Protein AF-A0A368FEJ3-F1 (afdb_monomer_lite)

Radius of gyration: 29.26 Å; chains: 1; bounding box: 59×48×77 Å

pLDDT: mean 71.62, std 14.09, range [40.75, 90.56]

Secondary structure (DSSP, 8-state):
-----PPPP--------S------SHHHHHHHHHHHHHHHHHHHHHHHHHHHHHHHHHHHHHHHHHHHHHHHHHHHHHHHHHHHTTT-THHHHHHHHHHHHHHHHHHHHHHHTT-

Sequence (115 aa):
MSDDGAPPEPVLEVPPPTEIKILETAEDIQHRRQEVLGHYAQFKEHAKSKRDRLEEARQYQYFKRDADELEIWILEKLQTAQEESFKDPTNLQIYLLNFFFLRRVVENEDEVRKG

Structure (mmCIF, N/CA/C/O backbone):
data_AF-A0A368FEJ3-F1
#
_entry.id   AF-A0A368FEJ3-F1
#
loop_
_atom_site.group_PDB
_atom_site.id
_atom_site.type_symbol
_atom_site.label_atom_id
_atom_site.label_alt_id
_atom_site.label_comp_id
_atom_site.label_asym_id
_atom_site.label_entity_id
_atom_site.label_seq_id
_atom_site.pdbx_PDB_ins_code
_atom_site.Cartn_x
_atom_site.Cartn_y
_atom_site.Cartn_z
_atom_site.occupancy
_atom_site.B_iso_or_equiv
_atom_site.auth_seq_id
_atom_site.auth_comp_id
_atom_site.auth_asym_id
_atom_site.auth_atom_id
_atom_site.pdbx_PDB_model_num
ATOM 1 N N . MET A 1 1 ? -7.433 25.243 -8.972 1.00 40.75 1 MET A N 1
ATOM 2 C CA . MET A 1 1 ? -8.367 24.517 -8.091 1.00 40.75 1 MET A CA 1
ATOM 3 C C . MET A 1 1 ? -7.739 23.151 -7.861 1.00 40.75 1 MET A C 1
ATOM 5 O O . MET A 1 1 ? -8.068 22.204 -8.558 1.00 40.75 1 MET A O 1
ATOM 9 N N . SER A 1 2 ? -6.701 23.112 -7.025 1.00 44.00 2 SER A N 1
ATOM 10 C CA . SER A 1 2 ? -5.981 21.879 -6.708 1.00 44.00 2 SER A CA 1
ATOM 11 C C . SER A 1 2 ? -6.699 21.261 -5.525 1.00 44.00 2 SER A C 1
ATOM 13 O O . SER A 1 2 ? -6.476 21.654 -4.385 1.00 44.00 2 SER A O 1
ATOM 15 N N . ASP A 1 3 ? -7.649 20.383 -5.826 1.00 50.28 3 ASP A N 1
ATOM 16 C CA . ASP A 1 3 ? -8.123 19.394 -4.867 1.00 50.28 3 ASP A CA 1
ATOM 17 C C . ASP A 1 3 ? -7.001 18.355 -4.754 1.00 50.28 3 ASP A C 1
ATOM 19 O O . ASP A 1 3 ? -7.017 17.305 -5.396 1.00 50.28 3 ASP A O 1
ATOM 23 N N . ASP A 1 4 ? -5.925 18.745 -4.061 1.00 48.06 4 ASP A N 1
ATOM 24 C CA . ASP A 1 4 ? -4.895 17.817 -3.624 1.00 48.06 4 ASP A CA 1
ATOM 25 C C . ASP A 1 4 ? -5.624 16.840 -2.711 1.00 48.06 4 ASP A C 1
ATOM 27 O O . ASP A 1 4 ? -5.930 17.173 -1.567 1.00 48.06 4 ASP A O 1
ATOM 31 N N . GLY A 1 5 ? -5.944 15.657 -3.241 1.00 49.47 5 GLY A N 1
ATOM 32 C CA . GLY A 1 5 ? -6.535 14.520 -2.537 1.00 49.47 5 GLY A CA 1
ATOM 33 C C . GLY A 1 5 ? -5.601 13.958 -1.463 1.00 49.47 5 GLY A C 1
ATOM 34 O O . GLY A 1 5 ? -5.361 12.752 -1.402 1.00 49.47 5 GLY A O 1
ATOM 35 N N . ALA A 1 6 ? -5.039 14.840 -0.635 1.00 54.22 6 ALA A N 1
ATOM 36 C CA . ALA A 1 6 ? -4.434 14.529 0.631 1.00 54.22 6 ALA A CA 1
ATOM 37 C C . ALA A 1 6 ? -5.456 13.682 1.397 1.00 54.22 6 ALA A C 1
ATOM 39 O O . ALA A 1 6 ? -6.610 14.098 1.554 1.00 54.22 6 ALA A O 1
ATOM 40 N N . PRO A 1 7 ? -5.076 12.466 1.819 1.00 55.03 7 PRO A N 1
ATOM 41 C CA . PRO A 1 7 ? -5.968 11.626 2.588 1.00 55.03 7 PRO A CA 1
ATOM 42 C C . PRO A 1 7 ? -6.450 12.440 3.789 1.00 55.03 7 PRO A C 1
ATOM 44 O O . PRO A 1 7 ? -5.600 13.066 4.430 1.00 55.03 7 PRO A O 1
ATOM 47 N N . PRO A 1 8 ? -7.758 12.443 4.115 1.00 60.28 8 PRO A N 1
ATOM 48 C CA . PRO A 1 8 ? -8.198 12.983 5.392 1.00 60.28 8 PRO A CA 1
ATOM 49 C C . PRO A 1 8 ? -7.318 12.336 6.457 1.00 60.28 8 PRO A C 1
ATOM 51 O O . PRO A 1 8 ? -7.201 11.102 6.484 1.00 60.28 8 PRO A O 1
ATOM 54 N N . GLU A 1 9 ? -6.607 13.168 7.225 1.00 58.38 9 GLU A N 1
ATOM 55 C CA . GLU A 1 9 ? -5.674 12.680 8.231 1.00 58.38 9 GLU A CA 1
ATOM 56 C C . GLU A 1 9 ? -6.399 11.625 9.067 1.00 58.38 9 GLU A C 1
ATOM 58 O O . GLU A 1 9 ? -7.551 11.840 9.464 1.00 58.38 9 GLU A O 1
ATOM 63 N N . PRO A 1 10 ? -5.790 10.444 9.280 1.00 56.94 10 PRO A N 1
ATOM 64 C CA . PRO A 1 10 ? -6.403 9.448 10.128 1.00 56.94 10 PRO A CA 1
ATOM 65 C C . PRO A 1 10 ? -6.578 10.112 11.487 1.00 56.94 10 PRO A C 1
ATOM 67 O O . PRO A 1 10 ? -5.587 10.459 12.127 1.00 56.94 10 PRO A O 1
ATOM 70 N N . VAL A 1 11 ? -7.828 10.311 11.903 1.00 57.47 11 VAL A N 1
ATOM 71 C CA . VAL A 1 11 ? -8.157 10.753 13.256 1.00 57.47 11 VAL A CA 1
ATOM 72 C C . VAL A 1 11 ? -7.716 9.612 14.178 1.00 57.47 11 VAL A C 1
ATOM 74 O O . VAL A 1 11 ? -8.458 8.676 14.455 1.00 57.47 11 VAL A O 1
ATOM 77 N N . LEU A 1 12 ? -6.427 9.616 14.526 1.00 57.34 12 LEU A N 1
ATOM 78 C CA . LEU A 1 12 ? -5.775 8.669 15.432 1.00 57.34 12 LEU A CA 1
ATOM 79 C C . LEU A 1 12 ? -6.177 8.946 16.881 1.00 57.34 12 LEU A C 1
ATOM 81 O O . LEU A 1 12 ? -5.970 8.106 17.755 1.00 57.34 12 LEU A O 1
ATOM 85 N N . GLU A 1 13 ? -6.765 10.110 17.132 1.00 54.41 13 GLU A N 1
ATOM 86 C CA . GLU A 1 13 ? -7.342 10.455 18.412 1.00 54.41 13 GLU A CA 1
ATOM 87 C C . GLU A 1 13 ? -8.721 9.812 18.511 1.00 54.41 13 GLU A C 1
ATOM 89 O O . GLU A 1 13 ? -9.729 10.358 18.070 1.00 54.41 13 GLU A O 1
ATOM 94 N N . VAL A 1 14 ? -8.771 8.635 19.141 1.00 58.25 14 VAL A N 1
ATOM 95 C CA . VAL A 1 14 ? -9.955 8.304 19.935 1.00 58.25 14 VAL A CA 1
ATOM 96 C C . VAL A 1 14 ? -10.116 9.494 20.883 1.00 58.25 14 VAL A C 1
ATOM 98 O O . VAL A 1 14 ? -9.204 9.703 21.691 1.00 58.25 14 VAL A O 1
ATOM 101 N N . PRO A 1 15 ? -11.178 10.318 20.766 1.00 57.66 15 PRO A N 1
ATOM 102 C CA . PRO A 1 15 ? -11.330 11.462 21.646 1.00 57.66 15 PRO A CA 1
ATOM 103 C C . PRO A 1 15 ? -11.235 10.941 23.084 1.00 57.66 15 PRO A C 1
ATOM 105 O O . PRO A 1 15 ? -11.867 9.919 23.393 1.00 57.66 15 PRO A O 1
ATOM 108 N N . PRO A 1 16 ? -10.395 11.557 23.939 1.00 54.59 16 PRO A N 1
ATOM 109 C CA . PRO A 1 16 ? -10.245 11.113 25.316 1.00 54.59 16 PRO A CA 1
ATOM 110 C C . PRO A 1 16 ? -11.648 11.019 25.920 1.00 54.59 16 PRO A C 1
ATOM 112 O O . PRO A 1 16 ? -12.431 11.948 25.706 1.00 54.59 16 PRO A O 1
ATOM 115 N N . PRO A 1 17 ? -12.011 9.913 26.602 1.00 58.56 17 PRO A N 1
ATOM 116 C CA . PRO A 1 17 ? -13.354 9.751 27.138 1.00 58.56 17 PRO A CA 1
ATOM 117 C C . PRO A 1 17 ? -13.689 10.971 27.994 1.00 58.56 17 PRO A C 1
ATOM 119 O O . PRO A 1 17 ? -13.112 11.153 29.063 1.00 58.56 17 PRO A O 1
ATOM 122 N N . THR A 1 18 ? -14.575 11.835 27.496 1.00 62.38 18 THR A N 1
ATOM 123 C CA . THR A 1 18 ? -14.850 13.134 28.121 1.00 62.38 18 THR A CA 1
ATOM 124 C C . THR A 1 18 ? -15.574 12.978 29.457 1.00 62.38 18 THR A C 1
ATOM 126 O O . THR A 1 18 ? -15.543 13.892 30.271 1.00 62.38 18 THR A O 1
ATOM 129 N N . GLU A 1 19 ? -16.146 11.798 29.727 1.00 58.47 19 GLU A N 1
ATOM 130 C CA . GLU A 1 19 ? -16.760 11.427 31.001 1.00 58.47 19 GLU A CA 1
ATOM 131 C C . GLU A 1 19 ? -16.522 9.943 31.321 1.00 58.47 19 GLU A C 1
ATOM 133 O O . GLU A 1 19 ? -16.894 9.046 30.555 1.00 58.47 19 GLU A O 1
ATOM 138 N N . ILE A 1 20 ? -15.944 9.665 32.493 1.00 62.97 20 ILE A N 1
ATOM 139 C CA . ILE A 1 20 ? -15.970 8.329 33.098 1.00 62.97 20 ILE A CA 1
ATOM 140 C C . ILE A 1 20 ? -17.386 8.127 33.653 1.00 62.97 20 ILE A C 1
ATOM 142 O O . ILE A 1 20 ? -17.675 8.499 34.788 1.00 62.97 20 ILE A O 1
ATOM 146 N N . LYS A 1 21 ? -18.294 7.574 32.841 1.00 69.00 21 LYS A N 1
ATOM 147 C CA . LYS A 1 21 ? -19.624 7.164 33.314 1.00 69.00 21 LYS A CA 1
ATOM 148 C C . LYS A 1 21 ? -19.487 5.942 34.221 1.00 69.00 21 LYS A C 1
ATOM 150 O O . LYS A 1 21 ? -19.011 4.895 33.780 1.00 69.00 21 LYS A O 1
ATOM 155 N N . ILE A 1 22 ? -19.894 6.088 35.481 1.00 75.62 22 ILE A N 1
ATOM 156 C CA . ILE A 1 22 ? -20.024 4.977 36.428 1.00 75.62 22 ILE A CA 1
ATOM 157 C C . ILE A 1 22 ? -21.193 4.116 35.934 1.00 75.62 22 ILE A C 1
ATOM 159 O O . ILE A 1 22 ? -22.306 4.608 35.782 1.00 75.62 22 ILE A O 1
ATOM 163 N N . LEU A 1 23 ? -20.916 2.856 35.599 1.00 78.25 23 LEU A N 1
ATOM 164 C CA . LEU A 1 23 ? -21.915 1.913 35.096 1.00 78.25 23 LEU A CA 1
ATOM 165 C C . LEU A 1 23 ? -22.558 1.225 36.304 1.00 78.25 23 LEU A C 1
ATOM 167 O O . LEU A 1 23 ? -21.935 0.354 36.911 1.00 78.25 23 LEU A O 1
ATOM 171 N N . GLU A 1 24 ? -23.762 1.644 36.683 1.00 74.50 24 GLU A N 1
ATOM 172 C CA . GLU A 1 24 ? -24.429 1.156 37.900 1.00 74.50 24 GLU A CA 1
ATOM 173 C C . GLU A 1 24 ? -25.434 0.037 37.607 1.00 74.50 24 GLU A C 1
ATOM 175 O O . GLU A 1 24 ? -25.619 -0.862 38.430 1.00 74.50 24 GLU A O 1
ATOM 180 N N . THR A 1 25 ? -26.053 0.042 36.421 1.00 86.06 25 THR A N 1
ATOM 181 C CA . THR A 1 25 ? -27.064 -0.949 36.033 1.00 86.06 25 THR A CA 1
ATOM 182 C C . THR A 1 25 ? -26.556 -1.923 34.965 1.00 86.06 25 THR A C 1
ATOM 184 O O . THR A 1 25 ? -25.624 -1.646 34.207 1.00 86.06 25 THR A O 1
ATOM 187 N N . ALA A 1 26 ? -27.195 -3.095 34.868 1.00 84.44 26 ALA A N 1
ATOM 188 C CA . ALA A 1 26 ? -26.894 -4.070 33.815 1.00 84.44 26 ALA A CA 1
ATOM 189 C C . ALA A 1 26 ? -27.142 -3.507 32.399 1.00 84.44 26 ALA A C 1
ATOM 191 O O . ALA A 1 26 ? -26.470 -3.906 31.445 1.00 84.44 26 ALA A O 1
ATOM 192 N N . GLU A 1 27 ? -28.075 -2.562 32.267 1.00 86.88 27 GLU A N 1
ATOM 193 C CA . GLU A 1 27 ? -28.402 -1.875 31.015 1.00 86.88 27 GLU A CA 1
ATOM 194 C C . GLU A 1 27 ? -27.287 -0.906 30.601 1.00 86.88 27 GLU A C 1
ATOM 196 O O . GLU A 1 27 ? -26.881 -0.917 29.437 1.00 86.88 27 GLU A O 1
ATOM 201 N N . ASP A 1 28 ? -26.698 -0.169 31.550 1.00 83.44 28 ASP A N 1
ATOM 202 C CA . ASP A 1 28 ? -25.555 0.721 31.292 1.00 83.44 28 ASP A CA 1
ATOM 203 C C . ASP A 1 28 ? -24.336 -0.059 30.787 1.00 83.44 28 ASP A C 1
ATOM 205 O O . ASP A 1 28 ? -23.668 0.339 29.826 1.00 83.44 28 ASP A O 1
ATOM 209 N N . ILE A 1 29 ? -24.063 -1.214 31.405 1.00 84.75 29 ILE A N 1
ATOM 210 C CA . ILE A 1 29 ? -22.970 -2.107 30.999 1.00 84.75 29 ILE A CA 1
ATOM 211 C C . ILE A 1 29 ? -23.206 -2.624 29.576 1.00 84.75 29 ILE A C 1
ATOM 213 O O . ILE A 1 29 ? -22.283 -2.641 28.754 1.00 84.75 29 ILE A O 1
ATOM 217 N N . GLN A 1 30 ? -24.440 -3.020 29.260 1.00 86.62 30 GLN A N 1
ATOM 218 C CA . GLN A 1 30 ? -24.791 -3.528 27.938 1.00 86.62 30 GLN A CA 1
ATOM 219 C C . GLN A 1 30 ? -24.714 -2.433 26.864 1.00 86.62 30 GLN A C 1
ATOM 221 O O . GLN A 1 30 ? -24.177 -2.686 25.782 1.00 86.62 30 GLN A O 1
ATOM 226 N N . HIS A 1 31 ? -25.173 -1.216 27.165 1.00 85.06 31 HIS A N 1
ATOM 227 C CA . HIS A 1 31 ? -25.061 -0.066 26.269 1.00 85.06 31 HIS A CA 1
ATOM 228 C C . HIS A 1 31 ? -23.593 0.274 25.992 1.00 85.06 31 HIS A C 1
ATOM 230 O O . HIS A 1 31 ? -23.176 0.364 24.835 1.00 85.06 31 HIS A O 1
ATOM 236 N N . ARG A 1 32 ? -22.763 0.368 27.041 1.00 84.50 32 ARG A N 1
ATOM 237 C CA . ARG A 1 32 ? -21.332 0.664 26.887 1.00 84.50 32 ARG A CA 1
ATOM 238 C C . ARG A 1 32 ? -20.611 -0.406 26.073 1.00 84.50 32 ARG A C 1
ATOM 240 O O . ARG A 1 32 ? -19.749 -0.086 25.256 1.00 84.50 32 ARG A O 1
ATOM 247 N N . ARG A 1 33 ? -20.976 -1.677 26.257 1.00 86.06 33 ARG A N 1
ATOM 248 C CA . ARG A 1 33 ? -20.452 -2.785 25.453 1.00 86.06 33 ARG A CA 1
ATOM 249 C C . ARG A 1 33 ? -20.808 -2.628 23.975 1.00 86.06 33 ARG A C 1
ATOM 251 O O . ARG A 1 33 ? -19.943 -2.849 23.132 1.00 86.06 33 ARG A O 1
ATOM 258 N N . GLN A 1 34 ? -22.049 -2.267 23.654 1.00 87.69 34 GLN A N 1
ATOM 259 C CA . GLN A 1 34 ? -22.471 -2.048 22.267 1.00 87.69 34 GLN A CA 1
ATOM 260 C C . GLN A 1 34 ? -21.720 -0.880 21.622 1.00 87.69 34 GLN A C 1
ATOM 262 O O . GLN A 1 34 ? -21.241 -1.029 20.501 1.00 87.69 34 GLN A O 1
ATOM 267 N N . GLU A 1 35 ? -21.533 0.224 22.346 1.00 85.19 35 GLU A N 1
ATOM 268 C CA . GLU A 1 35 ? -20.714 1.362 21.903 1.00 85.19 35 GLU A CA 1
ATOM 269 C C . GLU A 1 35 ? -19.280 0.933 21.566 1.00 85.19 35 GLU A C 1
ATOM 271 O O . GLU A 1 35 ? -18.781 1.199 20.474 1.00 85.19 35 GLU A O 1
ATOM 276 N N . VAL A 1 36 ? -18.626 0.204 22.479 1.00 85.38 36 VAL A N 1
ATOM 277 C CA . VAL A 1 36 ? -17.247 -0.270 22.285 1.00 85.38 36 VAL A CA 1
ATOM 278 C C . VAL A 1 36 ? -17.150 -1.211 21.086 1.00 85.38 36 VAL A C 1
ATOM 280 O O . VAL A 1 36 ? -16.214 -1.102 20.295 1.00 85.38 36 VAL A O 1
ATOM 283 N N . LEU A 1 37 ? -18.117 -2.116 20.916 1.00 88.25 37 LEU A N 1
ATOM 284 C CA . LEU A 1 37 ? -18.154 -3.009 19.757 1.00 88.25 37 LEU A CA 1
ATOM 285 C C . LEU A 1 37 ? -18.385 -2.240 18.449 1.00 88.25 37 LEU A C 1
ATOM 287 O O . LEU A 1 37 ? -17.759 -2.569 17.442 1.00 88.25 37 LEU A O 1
ATOM 291 N N . GLY A 1 38 ? -19.228 -1.205 18.468 1.00 84.19 38 GLY A N 1
ATOM 292 C CA . GLY A 1 38 ? -19.464 -0.318 17.330 1.00 84.19 38 GLY A CA 1
ATOM 293 C C . GLY A 1 38 ? -18.207 0.453 16.926 1.00 84.19 38 GLY A C 1
ATOM 294 O O . GLY A 1 38 ? -17.803 0.408 15.764 1.00 84.19 38 GLY A O 1
ATOM 295 N N . HIS A 1 39 ? -17.528 1.082 17.888 1.00 85.31 39 HIS A N 1
ATOM 296 C CA . HIS A 1 39 ? -16.259 1.776 17.645 1.00 85.31 39 HIS A CA 1
ATOM 297 C C . HIS A 1 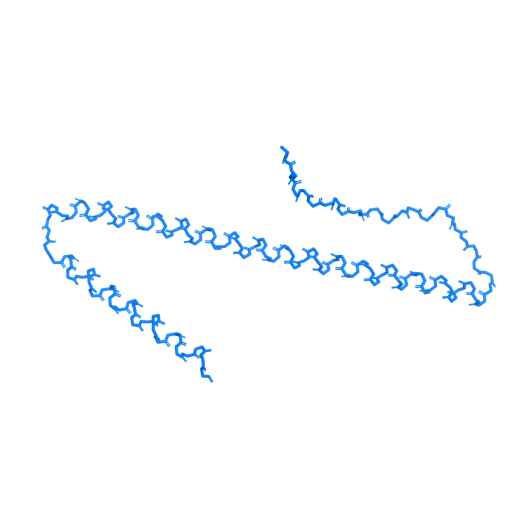39 ? -15.169 0.820 17.157 1.00 85.31 39 HIS A C 1
ATOM 299 O O . HIS A 1 39 ? -14.423 1.146 16.235 1.00 85.31 39 HIS A O 1
ATOM 305 N N . TYR A 1 40 ? -15.096 -0.387 17.723 1.00 84.62 40 TYR A N 1
ATOM 306 C CA . TYR A 1 40 ? -14.142 -1.398 17.278 1.00 84.62 40 TYR A CA 1
ATOM 307 C C . TYR A 1 40 ? -14.406 -1.843 15.832 1.00 84.62 40 TYR A C 1
ATOM 309 O O . TYR A 1 40 ? -13.461 -2.018 15.060 1.00 84.62 40 TYR A O 1
ATOM 317 N N . ALA A 1 41 ? -15.673 -1.997 15.438 1.00 84.31 41 ALA A N 1
ATOM 318 C CA . ALA A 1 41 ? -16.036 -2.338 14.066 1.00 84.31 41 ALA A CA 1
ATOM 319 C C . ALA A 1 41 ? -15.613 -1.240 13.076 1.00 84.31 41 ALA A C 1
ATOM 321 O O . ALA A 1 41 ? -14.961 -1.549 12.077 1.00 84.31 41 ALA A O 1
ATOM 322 N N . GLN A 1 42 ? -15.897 0.027 13.395 1.00 83.38 42 GLN A N 1
ATOM 323 C CA . GLN A 1 42 ? -15.480 1.175 12.581 1.00 83.38 42 GLN A CA 1
ATOM 324 C C . GLN A 1 42 ? -13.954 1.261 12.475 1.00 83.38 42 GLN A C 1
ATOM 326 O O . GLN A 1 42 ? -13.400 1.380 11.383 1.00 83.38 42 GLN A O 1
ATOM 331 N N . PHE A 1 43 ? -13.245 1.108 13.596 1.00 83.88 43 PHE A N 1
ATOM 332 C CA . PHE A 1 43 ? -11.784 1.078 13.609 1.00 83.88 43 PHE A CA 1
ATOM 333 C C . PHE A 1 43 ? -11.226 -0.027 12.703 1.00 83.88 43 PHE A C 1
ATOM 335 O O . PHE A 1 43 ? -10.300 0.208 11.925 1.00 83.88 43 PHE A O 1
ATOM 342 N N . LYS A 1 44 ? -11.803 -1.232 12.767 1.00 87.12 44 LYS A N 1
ATOM 343 C CA . LYS A 1 44 ? -11.387 -2.364 11.933 1.00 87.12 44 LYS A CA 1
ATOM 344 C C . LYS A 1 44 ? -11.595 -2.083 10.444 1.00 87.12 44 LYS A C 1
ATOM 346 O O . LYS A 1 44 ? -10.746 -2.458 9.635 1.00 87.12 44 LYS A O 1
ATOM 351 N N . GLU A 1 45 ? -12.691 -1.426 10.078 1.00 85.88 45 GLU A N 1
ATOM 352 C CA . GLU A 1 45 ? -12.964 -1.018 8.699 1.00 85.88 45 GLU A CA 1
ATOM 353 C C . GLU A 1 45 ? -11.957 0.027 8.203 1.00 85.88 45 GLU A C 1
ATOM 355 O O . GLU A 1 45 ? -11.353 -0.156 7.144 1.00 85.88 45 GLU A O 1
ATOM 360 N N . HIS A 1 46 ? -11.680 1.062 9.000 1.00 83.00 46 HIS A N 1
ATOM 361 C CA . HIS A 1 46 ? -10.663 2.064 8.671 1.00 83.00 46 HIS A CA 1
ATOM 362 C C . HIS A 1 46 ? -9.266 1.453 8.534 1.00 83.00 46 HIS A C 1
ATOM 364 O O . HIS A 1 46 ? -8.539 1.767 7.589 1.00 83.00 46 HIS A O 1
ATOM 370 N N . ALA A 1 47 ? -8.895 0.540 9.435 1.00 82.94 47 ALA A N 1
ATOM 371 C CA . ALA A 1 47 ? -7.626 -0.174 9.366 1.00 82.94 47 ALA A CA 1
ATOM 372 C C . ALA A 1 47 ? -7.518 -1.021 8.088 1.00 82.94 47 ALA A C 1
ATOM 374 O O . ALA A 1 47 ? -6.470 -1.020 7.439 1.00 82.94 47 ALA A O 1
ATOM 375 N N . LYS A 1 48 ? -8.604 -1.699 7.692 1.00 88.00 48 LYS A N 1
ATOM 376 C CA . LYS A 1 48 ? -8.663 -2.457 6.438 1.00 88.00 48 LYS A CA 1
ATOM 377 C C . LYS A 1 48 ? -8.510 -1.536 5.226 1.00 88.00 48 LYS A C 1
ATOM 379 O O . LYS A 1 48 ? -7.631 -1.774 4.410 1.00 88.00 48 LYS A O 1
ATOM 384 N N . SER A 1 49 ? -9.285 -0.455 5.155 1.00 85.12 49 SER A N 1
ATOM 385 C CA . SER A 1 49 ? -9.206 0.530 4.066 1.00 85.12 49 SER A CA 1
ATOM 386 C C . SER A 1 49 ? -7.796 1.118 3.925 1.00 85.12 49 SER A C 1
ATOM 388 O O . SER A 1 49 ? -7.250 1.194 2.825 1.00 85.12 49 SER A O 1
ATOM 390 N N . LYS A 1 50 ? -7.150 1.461 5.048 1.00 85.50 50 LYS A N 1
ATOM 391 C CA . LYS A 1 50 ? -5.765 1.946 5.056 1.00 85.50 50 LYS A CA 1
ATOM 392 C C . LYS A 1 50 ? -4.786 0.899 4.531 1.00 85.50 50 LYS A C 1
ATOM 394 O O . LYS A 1 50 ? -3.897 1.238 3.756 1.00 85.50 50 LYS A O 1
ATOM 399 N N . ARG A 1 51 ? -4.930 -0.357 4.958 1.00 87.12 51 ARG A N 1
ATOM 400 C CA . ARG A 1 51 ? -4.085 -1.459 4.488 1.00 87.12 51 ARG A CA 1
ATOM 401 C C . ARG A 1 51 ? -4.236 -1.664 2.983 1.00 87.12 51 ARG A C 1
ATOM 403 O O . ARG A 1 51 ? -3.224 -1.759 2.300 1.00 87.12 51 ARG A O 1
ATOM 410 N N . ASP A 1 52 ? -5.469 -1.698 2.491 1.00 90.19 52 ASP A N 1
ATOM 411 C CA . ASP A 1 52 ? -5.757 -1.954 1.082 1.00 90.19 52 ASP A CA 1
ATOM 412 C C . ASP A 1 52 ? -5.167 -0.818 0.205 1.00 90.19 52 ASP A C 1
ATOM 414 O O . ASP A 1 52 ? -4.444 -1.089 -0.750 1.00 90.19 52 ASP A O 1
ATOM 418 N N . ARG A 1 53 ? -5.294 0.454 0.622 1.00 85.50 53 ARG A N 1
ATOM 419 C CA . ARG A 1 53 ? -4.630 1.597 -0.047 1.00 85.50 53 ARG A CA 1
ATOM 420 C C . ARG A 1 53 ? -3.101 1.520 -0.038 1.00 85.50 53 ARG A C 1
ATOM 422 O O . ARG A 1 53 ? -2.454 1.895 -1.012 1.00 85.50 53 ARG A O 1
ATOM 429 N N . LEU A 1 54 ? -2.498 1.076 1.067 1.00 89.19 54 LEU A N 1
ATOM 430 C CA . LEU A 1 54 ? -1.042 0.902 1.148 1.00 89.19 54 LEU A CA 1
ATOM 431 C C . LEU A 1 54 ? -0.558 -0.217 0.224 1.00 89.19 54 LEU A C 1
ATOM 433 O O . LEU A 1 54 ? 0.530 -0.123 -0.339 1.00 89.19 54 LEU A O 1
ATOM 437 N N . GLU A 1 55 ? -1.355 -1.268 0.067 1.00 90.56 55 GLU A N 1
ATOM 438 C CA . GLU A 1 55 ? -1.069 -2.354 -0.860 1.00 90.56 55 GLU A CA 1
ATOM 439 C C . GLU A 1 55 ? -1.156 -1.899 -2.321 1.00 90.56 55 GLU A C 1
ATOM 441 O O . GLU A 1 55 ? -0.232 -2.178 -3.085 1.00 90.56 55 GLU A O 1
ATOM 446 N N . GLU A 1 56 ? -2.180 -1.127 -2.686 1.00 85.44 56 GLU A N 1
ATOM 447 C CA . GLU A 1 56 ? -2.288 -0.496 -4.009 1.00 85.44 56 GLU A CA 1
ATOM 448 C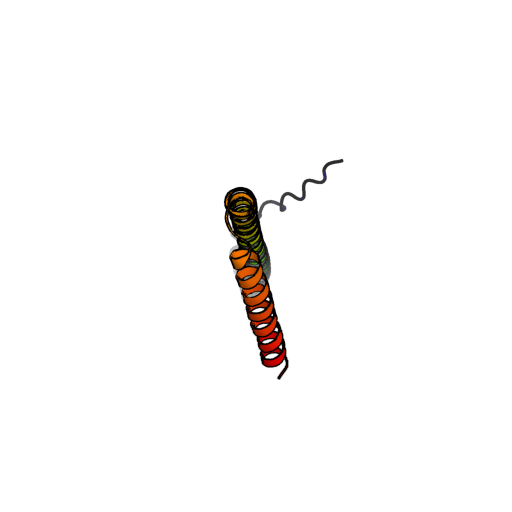 C . GLU A 1 56 ? -1.092 0.423 -4.291 1.00 85.44 56 GLU A C 1
ATOM 450 O O . GLU A 1 56 ? -0.437 0.306 -5.328 1.00 85.44 56 GLU A O 1
ATOM 455 N N . ALA A 1 57 ? -0.735 1.287 -3.334 1.00 86.00 57 ALA A N 1
ATOM 456 C CA . ALA A 1 57 ? 0.428 2.162 -3.458 1.00 86.00 57 ALA A CA 1
ATOM 457 C C . ALA A 1 57 ? 1.730 1.363 -3.624 1.00 86.00 57 ALA A C 1
ATOM 459 O O . ALA A 1 57 ? 2.576 1.718 -4.444 1.00 86.00 57 ALA A O 1
ATOM 460 N N . ARG A 1 58 ? 1.888 0.257 -2.887 1.00 88.44 58 ARG A N 1
ATOM 461 C CA . ARG A 1 58 ? 3.045 -0.637 -3.008 1.00 88.44 58 ARG A CA 1
ATOM 462 C C . ARG A 1 58 ? 3.127 -1.251 -4.406 1.00 88.44 58 ARG A C 1
ATOM 464 O O . ARG A 1 58 ? 4.196 -1.232 -5.007 1.00 88.44 58 ARG A O 1
ATOM 471 N N . GLN A 1 59 ? 2.022 -1.789 -4.919 1.00 90.06 59 GLN A N 1
ATOM 472 C CA . GLN A 1 59 ? 1.972 -2.382 -6.260 1.00 90.06 59 GLN A CA 1
ATOM 473 C C . GLN A 1 59 ? 2.308 -1.353 -7.341 1.00 90.06 59 GLN A C 1
ATOM 475 O O . GL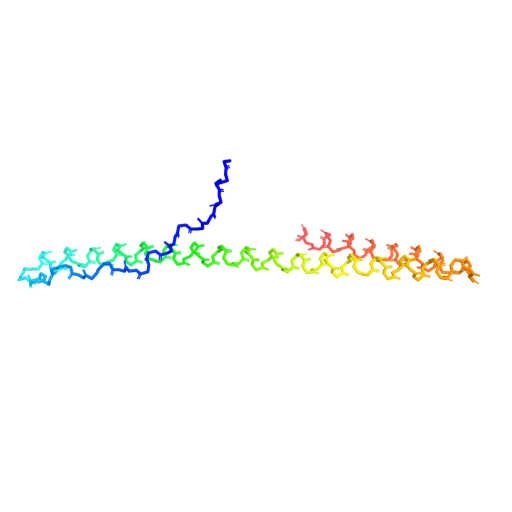N A 1 59 ? 3.096 -1.644 -8.237 1.00 90.06 59 GLN A O 1
ATOM 480 N N . TYR A 1 60 ? 1.785 -0.133 -7.213 1.00 88.31 60 TYR A N 1
ATOM 481 C CA . TYR A 1 60 ? 2.108 0.961 -8.123 1.00 88.31 60 TYR A CA 1
ATOM 482 C C . TYR A 1 60 ? 3.605 1.294 -8.129 1.00 88.31 60 TYR A C 1
ATOM 484 O O . TYR A 1 60 ? 4.191 1.465 -9.194 1.00 88.31 60 TYR A O 1
ATOM 492 N N . GLN A 1 61 ? 4.246 1.356 -6.958 1.00 89.69 61 GLN A N 1
ATOM 493 C CA . GLN A 1 61 ? 5.684 1.632 -6.880 1.00 89.69 61 GLN A CA 1
ATOM 494 C C . GLN A 1 61 ? 6.525 0.515 -7.508 1.00 89.69 61 GLN A C 1
ATOM 496 O O . GLN A 1 61 ? 7.508 0.816 -8.180 1.00 89.69 61 GLN A O 1
ATOM 501 N N . TYR A 1 62 ? 6.131 -0.753 -7.341 1.00 89.81 62 TYR A N 1
ATOM 502 C CA . TYR A 1 62 ? 6.781 -1.860 -8.046 1.00 89.81 62 TYR A CA 1
ATOM 503 C C . TYR A 1 62 ? 6.641 -1.715 -9.559 1.00 89.81 62 TYR A C 1
ATOM 505 O O . TYR A 1 62 ? 7.650 -1.720 -10.252 1.00 89.81 62 TYR A O 1
ATOM 513 N N . PHE A 1 63 ? 5.423 -1.484 -10.056 1.00 85.56 63 PHE A N 1
ATOM 514 C CA . PHE A 1 63 ? 5.189 -1.277 -11.484 1.00 85.56 63 PHE A CA 1
ATOM 515 C C . PHE A 1 63 ? 6.012 -0.113 -12.042 1.00 85.56 63 PHE A C 1
ATOM 517 O O . PHE A 1 63 ? 6.619 -0.236 -13.101 1.00 85.56 63 PHE A O 1
ATOM 524 N N . LYS A 1 64 ? 6.065 1.010 -11.317 1.00 88.25 64 LYS A N 1
ATOM 525 C CA . LYS A 1 64 ? 6.858 2.170 -11.717 1.00 88.25 64 LYS A CA 1
ATOM 526 C C . LYS A 1 64 ? 8.343 1.823 -11.807 1.00 88.25 64 LYS A C 1
ATOM 528 O O . LYS A 1 64 ? 8.967 2.132 -12.811 1.00 88.25 64 LYS A O 1
ATOM 533 N N . ARG A 1 65 ? 8.892 1.159 -10.789 1.00 89.69 65 ARG A N 1
ATOM 534 C CA . ARG A 1 65 ? 10.296 0.738 -10.798 1.00 89.69 65 ARG A CA 1
ATOM 535 C C . ARG A 1 65 ? 10.577 -0.213 -11.959 1.00 89.69 65 ARG A C 1
ATOM 537 O O . ARG A 1 65 ? 11.570 -0.035 -12.645 1.00 89.69 65 ARG A O 1
ATOM 544 N N . ASP A 1 66 ? 9.705 -1.187 -12.193 1.00 87.25 66 ASP A N 1
ATOM 545 C CA . ASP A 1 66 ? 9.882 -2.151 -13.279 1.00 87.25 66 ASP A CA 1
ATOM 546 C C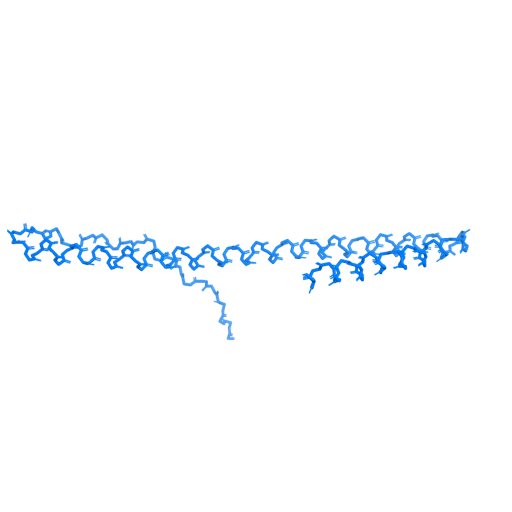 . ASP A 1 66 ? 9.802 -1.452 -14.659 1.00 87.25 66 ASP A C 1
ATOM 548 O O . ASP A 1 66 ? 10.516 -1.824 -15.589 1.00 87.25 66 ASP A O 1
ATOM 552 N N . ALA A 1 67 ? 8.988 -0.395 -14.792 1.00 84.50 67 ALA A N 1
ATOM 553 C CA . ALA A 1 67 ? 8.947 0.453 -15.984 1.00 84.50 67 ALA A CA 1
ATOM 554 C C . ALA A 1 67 ? 10.222 1.297 -16.155 1.00 84.50 67 ALA A C 1
ATOM 556 O O . ALA A 1 67 ? 10.749 1.362 -17.264 1.00 84.50 67 ALA A O 1
ATOM 557 N N . ASP A 1 68 ? 10.739 1.889 -15.074 1.00 83.81 68 ASP A N 1
ATOM 558 C CA . ASP A 1 68 ? 12.002 2.639 -15.078 1.00 83.81 68 ASP A CA 1
ATOM 559 C C . ASP A 1 68 ? 13.182 1.705 -15.445 1.00 83.81 68 ASP A C 1
ATOM 561 O O . ASP A 1 68 ? 14.039 2.053 -16.256 1.00 83.81 68 ASP A O 1
ATOM 565 N N . GLU A 1 69 ? 13.210 0.481 -14.903 1.00 80.06 69 GLU A N 1
ATOM 566 C CA . GLU A 1 69 ? 14.200 -0.551 -15.248 1.00 80.06 69 GLU A CA 1
ATOM 567 C C . GLU A 1 69 ? 14.106 -0.954 -16.727 1.00 80.06 69 GLU A C 1
ATOM 569 O O . GLU A 1 69 ? 15.129 -1.085 -17.404 1.00 80.06 69 GLU A O 1
ATOM 574 N N . LEU A 1 70 ? 12.888 -1.104 -17.256 1.00 80.56 70 LEU A N 1
ATOM 575 C CA . LEU A 1 70 ? 12.668 -1.389 -18.672 1.00 80.56 70 LEU A CA 1
ATOM 576 C C . LEU A 1 70 ? 13.119 -0.226 -19.567 1.00 80.56 70 LEU A C 1
ATOM 578 O O . LEU A 1 70 ? 13.709 -0.465 -20.619 1.00 80.56 70 LEU A O 1
ATOM 582 N N . GLU A 1 71 ? 12.868 1.020 -19.165 1.00 78.19 71 GLU A N 1
ATOM 583 C CA . GLU A 1 71 ? 13.317 2.209 -19.890 1.00 78.19 71 GLU A CA 1
ATOM 584 C C . GLU A 1 71 ? 14.846 2.261 -19.964 1.00 78.19 71 GLU A C 1
ATOM 586 O O . GLU A 1 71 ? 15.402 2.400 -21.056 1.00 78.19 71 GLU A O 1
ATOM 591 N N . ILE A 1 72 ? 15.529 2.061 -18.832 1.00 77.62 72 ILE A N 1
ATOM 592 C CA . ILE A 1 72 ? 16.994 1.980 -18.778 1.00 77.62 72 ILE A CA 1
ATOM 593 C C . ILE A 1 72 ? 17.493 0.863 -19.695 1.00 77.62 72 ILE A C 1
ATOM 595 O O . ILE A 1 72 ? 18.380 1.094 -20.515 1.00 77.62 72 ILE A O 1
ATOM 599 N N . TRP A 1 73 ? 16.887 -0.322 -19.626 1.00 77.62 73 TRP A N 1
ATOM 600 C CA . TRP A 1 73 ? 17.272 -1.448 -20.471 1.00 77.62 73 TRP A CA 1
ATOM 601 C C . TRP A 1 73 ? 17.101 -1.140 -21.965 1.00 77.62 73 TRP A C 1
ATOM 603 O O . TRP A 1 73 ? 17.985 -1.445 -22.765 1.00 77.62 73 TRP A O 1
ATOM 613 N N . ILE A 1 74 ? 16.003 -0.492 -22.365 1.00 72.88 74 ILE A N 1
ATOM 614 C CA . ILE A 1 74 ? 15.784 -0.067 -23.756 1.00 72.88 74 ILE A CA 1
ATOM 615 C C . ILE A 1 74 ? 16.848 0.945 -24.187 1.00 72.88 74 ILE A C 1
ATOM 617 O O . ILE A 1 74 ? 17.387 0.820 -25.288 1.00 72.88 74 ILE A O 1
ATOM 621 N N . LEU A 1 75 ? 17.172 1.924 -23.341 1.00 74.44 75 LEU A N 1
ATOM 622 C CA . LEU A 1 75 ? 18.199 2.926 -23.629 1.00 74.44 75 LEU A CA 1
ATOM 623 C C . LEU A 1 75 ? 19.586 2.289 -23.767 1.00 74.44 75 LEU A C 1
ATOM 625 O O . LEU A 1 75 ? 20.293 2.584 -24.730 1.00 74.44 75 LEU A O 1
ATOM 629 N N . GLU A 1 76 ? 19.945 1.356 -22.884 1.00 71.19 76 GLU A N 1
ATOM 630 C CA . GLU A 1 76 ? 21.181 0.574 -22.981 1.00 71.19 76 GLU A CA 1
ATOM 631 C C . GLU A 1 76 ? 21.235 -0.226 -24.288 1.00 71.19 76 GLU A C 1
ATOM 633 O O . GLU A 1 76 ? 22.267 -0.249 -24.964 1.00 71.19 76 GLU A O 1
ATOM 638 N N . LYS A 1 77 ? 20.127 -0.859 -24.695 1.00 66.44 77 LYS A N 1
ATOM 639 C CA . LYS A 1 77 ? 20.054 -1.594 -25.967 1.00 66.44 77 LYS A CA 1
ATOM 640 C C . LYS A 1 77 ? 20.094 -0.678 -27.181 1.00 66.44 77 LYS A C 1
ATOM 642 O O . LYS A 1 77 ? 20.711 -1.054 -28.172 1.00 66.44 77 LYS A O 1
ATOM 647 N N . LEU A 1 78 ? 19.506 0.514 -27.117 1.00 67.50 78 LEU A N 1
ATOM 648 C CA . LEU A 1 78 ? 19.574 1.501 -28.193 1.00 67.50 78 LEU A CA 1
ATOM 649 C C . LEU A 1 78 ? 20.994 2.049 -28.353 1.00 67.50 78 LEU A C 1
ATOM 651 O O . LEU A 1 78 ? 21.484 2.130 -29.476 1.00 67.50 78 LEU A O 1
ATOM 655 N N . GLN A 1 79 ? 21.667 2.370 -27.246 1.00 66.31 79 GLN A N 1
ATOM 656 C CA . GLN A 1 79 ? 23.068 2.783 -27.258 1.00 66.31 79 GLN A CA 1
ATOM 657 C C . GLN A 1 79 ? 23.958 1.662 -27.807 1.00 66.31 79 GLN A C 1
ATOM 659 O O . GLN A 1 79 ? 24.725 1.896 -28.739 1.00 66.31 79 GLN A O 1
ATOM 664 N N . THR A 1 80 ? 23.789 0.431 -27.314 1.00 59.38 80 THR A N 1
ATOM 665 C CA . THR A 1 80 ? 24.500 -0.750 -27.834 1.00 59.38 80 THR A CA 1
ATOM 666 C C . THR A 1 80 ? 24.251 -0.927 -29.334 1.00 59.38 80 THR A C 1
ATOM 668 O O . THR A 1 80 ? 25.189 -1.124 -30.095 1.00 59.38 80 THR A O 1
ATOM 671 N N . ALA A 1 81 ? 23.003 -0.798 -29.796 1.00 57.22 81 ALA A N 1
ATOM 672 C CA . ALA A 1 81 ? 22.652 -0.928 -31.208 1.00 57.22 81 ALA A CA 1
ATOM 673 C C . ALA A 1 81 ? 23.246 0.194 -32.076 1.00 57.22 81 ALA A C 1
ATOM 67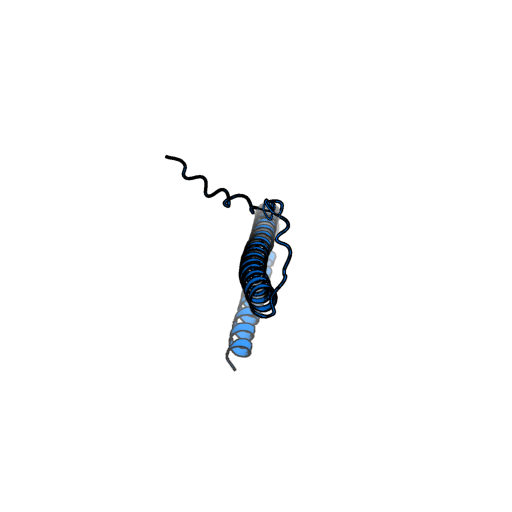5 O O . ALA A 1 81 ? 23.618 -0.057 -33.221 1.00 57.22 81 ALA A O 1
ATOM 676 N N . GLN A 1 82 ? 23.364 1.417 -31.556 1.00 58.94 82 GLN A N 1
ATOM 677 C CA . GLN A 1 82 ? 24.029 2.523 -32.250 1.00 58.94 82 GLN A CA 1
ATOM 678 C C . GLN A 1 82 ? 25.554 2.342 -32.299 1.00 58.94 82 GLN A C 1
ATOM 680 O O . GLN A 1 82 ? 26.166 2.661 -33.318 1.00 58.94 82 GLN A O 1
ATOM 685 N N . GLU A 1 83 ? 26.160 1.774 -31.254 1.00 54.84 83 GLU A N 1
ATOM 686 C CA . GLU A 1 83 ? 27.584 1.416 -31.222 1.00 54.84 83 GLU A CA 1
ATOM 687 C C . GLU A 1 83 ? 27.902 0.201 -32.126 1.00 54.84 83 GLU A C 1
ATOM 689 O O . GLU A 1 83 ? 28.919 0.189 -32.824 1.00 54.84 83 GLU A O 1
ATOM 694 N N . GLU A 1 84 ? 27.017 -0.801 -32.190 1.00 49.06 84 GLU A N 1
ATOM 695 C CA . GLU A 1 84 ? 27.181 -2.032 -32.981 1.00 49.06 84 GLU A CA 1
ATOM 696 C C . GLU A 1 84 ? 26.699 -1.932 -34.433 1.00 49.06 84 GLU A C 1
ATOM 698 O O . GLU A 1 84 ? 27.161 -2.702 -35.279 1.00 49.06 84 GLU A O 1
ATOM 703 N N . SER A 1 85 ? 25.838 -0.963 -34.774 1.00 50.12 85 SER A N 1
ATOM 704 C CA . SER A 1 85 ? 25.494 -0.641 -36.171 1.00 50.12 85 SER A CA 1
ATOM 705 C C . SER A 1 85 ? 26.724 -0.223 -36.982 1.00 50.12 85 SER A C 1
ATOM 707 O O . SER A 1 85 ? 26.664 -0.189 -38.212 1.00 50.12 85 SER A O 1
ATOM 709 N N . PHE A 1 86 ? 27.844 0.076 -36.321 1.00 49.66 86 PHE A N 1
ATOM 710 C CA . PHE A 1 86 ? 29.119 0.299 -36.984 1.00 49.66 86 PHE A CA 1
ATOM 711 C C . PHE A 1 86 ? 29.915 -0.996 -37.249 1.00 49.66 86 PHE A C 1
ATOM 713 O O . PHE A 1 86 ? 30.952 -0.917 -37.907 1.00 49.66 86 PHE A O 1
ATOM 720 N N . LYS A 1 87 ? 29.495 -2.180 -36.753 1.00 53.91 87 LYS A N 1
ATOM 721 C CA . LYS A 1 87 ? 30.347 -3.386 -36.781 1.00 53.91 87 LYS A CA 1
ATOM 722 C C . LYS A 1 87 ? 29.769 -4.738 -37.223 1.00 53.91 87 LYS A C 1
ATOM 724 O O . LYS A 1 87 ? 30.597 -5.492 -37.719 1.00 53.91 87 LYS A O 1
ATOM 729 N N . ASP A 1 88 ? 28.478 -5.099 -37.145 1.00 53.28 88 ASP A N 1
ATOM 730 C CA . ASP A 1 88 ? 28.088 -6.425 -37.702 1.00 53.28 88 ASP A CA 1
ATOM 731 C C . ASP A 1 88 ? 26.574 -6.681 -37.934 1.00 53.28 88 ASP A C 1
ATOM 733 O O . ASP A 1 88 ? 25.772 -6.514 -37.012 1.00 53.28 88 ASP A O 1
ATOM 737 N N . PRO A 1 89 ? 26.146 -7.185 -39.116 1.00 56.25 89 PRO A N 1
ATOM 738 C CA . PRO A 1 89 ? 24.755 -7.585 -39.396 1.00 56.25 89 PRO A CA 1
ATOM 739 C C . PRO A 1 89 ? 24.240 -8.806 -38.604 1.00 56.25 89 PRO A C 1
ATOM 741 O O . PRO A 1 89 ? 23.034 -9.057 -38.589 1.00 56.25 89 PRO A O 1
ATOM 744 N N . THR A 1 90 ? 25.109 -9.559 -37.926 1.00 57.22 90 THR A N 1
ATOM 745 C CA . THR A 1 90 ? 24.740 -10.765 -37.154 1.00 57.22 90 THR A CA 1
ATOM 746 C C . THR A 1 90 ? 23.867 -10.445 -35.933 1.00 57.22 90 THR A C 1
ATOM 748 O O . THR A 1 90 ? 22.978 -11.221 -35.573 1.00 57.22 90 THR A O 1
ATOM 751 N N . ASN A 1 91 ? 24.042 -9.263 -35.335 1.00 58.28 91 ASN A N 1
ATOM 752 C CA . ASN A 1 91 ? 23.282 -8.855 -34.155 1.00 58.28 91 ASN A CA 1
ATOM 753 C C . ASN A 1 91 ? 21.795 -8.645 -34.453 1.00 58.28 91 ASN A C 1
ATOM 755 O O . ASN A 1 91 ? 20.954 -9.069 -33.663 1.00 58.28 91 ASN A O 1
ATOM 759 N N . LEU A 1 92 ? 21.442 -8.123 -35.6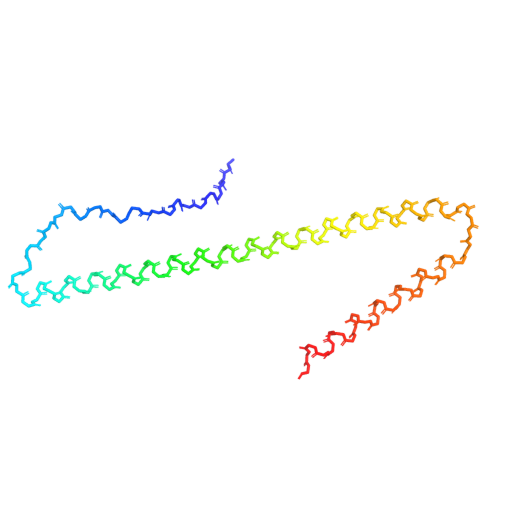35 1.00 60.16 92 LEU A N 1
ATOM 760 C CA . LEU A 1 92 ? 20.040 -8.009 -36.060 1.00 60.16 92 LEU A CA 1
ATOM 761 C C . LEU A 1 92 ? 19.329 -9.371 -36.060 1.00 60.16 92 LEU A C 1
ATOM 763 O O . LEU A 1 92 ? 18.167 -9.476 -35.666 1.00 60.16 92 LEU A O 1
ATOM 767 N N . GLN A 1 93 ? 20.042 -10.424 -36.451 1.00 66.56 93 GLN A N 1
ATOM 768 C CA . GLN A 1 93 ? 19.515 -11.784 -36.486 1.00 66.56 93 GLN A CA 1
ATOM 769 C C . GLN A 1 93 ? 19.268 -12.340 -35.075 1.00 66.56 93 GLN A C 1
ATOM 771 O O . GLN A 1 93 ? 18.231 -12.958 -34.825 1.00 66.56 93 GLN A O 1
ATOM 776 N N . ILE A 1 94 ? 20.180 -12.064 -34.137 1.00 67.25 94 ILE A N 1
ATOM 777 C CA . ILE A 1 94 ? 20.045 -12.439 -32.722 1.00 67.25 94 ILE A CA 1
ATOM 778 C C . ILE A 1 94 ? 18.893 -11.664 -32.060 1.00 67.25 94 ILE A C 1
ATOM 780 O O . ILE A 1 94 ? 18.114 -12.255 -31.310 1.00 67.25 94 ILE A O 1
ATOM 784 N N . TYR A 1 95 ? 18.720 -10.376 -32.380 1.00 66.12 95 TYR A N 1
ATOM 785 C CA . TYR A 1 95 ? 17.617 -9.556 -31.865 1.00 66.12 95 TYR A CA 1
ATOM 786 C C . TYR A 1 95 ? 16.247 -10.075 -32.315 1.00 66.12 95 TYR A C 1
ATOM 788 O O . TYR A 1 95 ? 15.339 -10.202 -31.491 1.00 66.12 95 TYR A O 1
ATOM 796 N N . LEU A 1 96 ? 16.108 -10.445 -33.593 1.00 73.19 96 LEU A N 1
ATOM 797 C CA . LEU A 1 96 ? 14.878 -11.053 -34.107 1.00 73.19 96 LEU A CA 1
ATOM 798 C C . LEU A 1 96 ? 14.588 -12.388 -33.415 1.00 73.19 96 LEU A C 1
ATOM 800 O O . LEU A 1 96 ? 13.458 -12.625 -32.990 1.00 73.19 96 LEU A O 1
ATOM 804 N N . LEU A 1 97 ? 15.604 -13.236 -33.240 1.00 75.94 97 LEU A N 1
ATOM 805 C CA . LEU A 1 97 ? 15.445 -14.526 -32.572 1.00 75.94 97 LEU A CA 1
ATOM 806 C C . LEU A 1 97 ? 14.987 -14.369 -31.113 1.00 75.94 97 LEU A C 1
ATOM 808 O O . LEU A 1 97 ? 14.058 -15.057 -30.689 1.00 75.94 97 LEU A O 1
ATOM 812 N N . ASN A 1 98 ? 15.593 -13.443 -30.362 1.00 73.31 98 ASN A N 1
ATOM 813 C CA . ASN A 1 98 ? 15.239 -13.206 -28.962 1.00 73.31 98 ASN A CA 1
ATOM 814 C C . ASN A 1 98 ? 13.827 -12.610 -28.820 1.00 73.31 98 ASN A C 1
ATOM 816 O O . ASN A 1 98 ? 13.057 -13.026 -27.957 1.00 73.31 98 ASN A O 1
ATOM 820 N N . PHE A 1 99 ? 13.435 -11.708 -29.726 1.00 75.19 99 PHE A N 1
ATOM 821 C CA . PHE A 1 99 ? 12.071 -11.178 -29.779 1.00 75.19 99 PHE A CA 1
ATOM 822 C C . PHE A 1 99 ? 11.027 -12.284 -30.004 1.00 75.19 99 PHE A C 1
ATOM 824 O O . PHE A 1 99 ? 10.032 -12.350 -29.281 1.00 75.19 99 PHE A O 1
ATOM 831 N N . PHE A 1 100 ? 11.254 -13.193 -30.960 1.00 77.00 100 PHE A N 1
ATOM 832 C CA . PHE A 1 100 ? 10.340 -14.318 -31.196 1.00 77.00 100 PHE A CA 1
ATOM 833 C C . PHE A 1 100 ? 10.307 -15.311 -30.032 1.00 77.00 100 PHE A C 1
ATOM 835 O O . PHE A 1 100 ? 9.254 -15.884 -29.752 1.00 77.00 100 PHE A O 1
ATOM 842 N N . PHE A 1 101 ? 11.432 -15.507 -29.344 1.00 75.12 101 PHE A N 1
ATOM 843 C CA . PHE A 1 101 ? 11.502 -16.368 -28.169 1.00 75.12 101 PHE A CA 1
ATOM 844 C C . PHE A 1 101 ? 10.695 -15.796 -26.998 1.00 75.12 101 PHE A C 1
ATOM 846 O O . PHE A 1 101 ? 9.828 -16.487 -26.469 1.00 75.12 101 PHE A O 1
ATOM 853 N N . LEU A 1 102 ? 10.908 -14.523 -26.650 1.00 69.06 102 LEU A N 1
ATOM 854 C CA . LEU A 1 102 ? 10.150 -13.839 -25.598 1.00 69.06 102 LEU A CA 1
ATOM 855 C C . LEU A 1 102 ? 8.656 -13.798 -25.920 1.00 69.06 102 LEU A C 1
ATOM 857 O O . LEU A 1 102 ? 7.833 -14.119 -25.067 1.00 69.06 102 LEU A O 1
ATOM 861 N N . ARG A 1 103 ? 8.300 -13.496 -27.174 1.00 71.00 103 ARG A N 1
ATOM 862 C CA . ARG A 1 103 ? 6.909 -13.535 -27.633 1.00 71.00 103 ARG A CA 1
ATOM 863 C C . ARG A 1 103 ? 6.286 -14.918 -27.450 1.00 71.00 103 ARG A C 1
ATOM 865 O O . ARG A 1 103 ? 5.173 -15.015 -26.947 1.00 71.00 103 ARG A O 1
ATOM 872 N N . ARG A 1 104 ? 7.016 -15.984 -27.793 1.00 74.75 104 ARG A N 1
ATOM 873 C CA . ARG A 1 104 ? 6.553 -17.361 -27.595 1.00 74.75 104 ARG A CA 1
ATOM 874 C C . ARG A 1 104 ? 6.388 -17.703 -26.114 1.00 74.75 104 ARG A C 1
ATOM 876 O O . ARG A 1 104 ? 5.431 -18.386 -25.775 1.00 74.75 104 ARG A O 1
ATOM 883 N N . VAL A 1 105 ? 7.284 -17.261 -25.235 1.00 73.00 105 VAL A N 1
ATOM 884 C CA . VAL A 1 105 ? 7.160 -17.507 -23.787 1.00 73.00 105 VAL A CA 1
ATOM 885 C C . VAL A 1 105 ? 5.911 -16.823 -23.221 1.00 73.00 105 VAL A C 1
ATOM 887 O O . VAL A 1 105 ? 5.128 -17.480 -22.542 1.00 73.00 105 VAL A O 1
ATOM 890 N N . VAL A 1 106 ? 5.671 -15.557 -23.576 1.00 70.75 106 VAL A N 1
ATOM 891 C CA . VAL A 1 106 ? 4.486 -14.799 -23.132 1.00 70.75 106 VAL A CA 1
ATOM 892 C C . VAL A 1 106 ? 3.187 -15.424 -23.652 1.00 70.75 106 VAL A C 1
ATOM 894 O O . VAL A 1 106 ? 2.251 -15.620 -22.882 1.00 70.75 106 VAL A O 1
ATOM 897 N N . GLU A 1 107 ? 3.144 -15.810 -24.932 1.00 72.38 107 GLU A N 1
ATOM 898 C CA . GLU A 1 107 ? 1.974 -16.471 -25.530 1.00 72.38 107 GLU A CA 1
ATOM 899 C C . GLU A 1 107 ? 1.636 -17.803 -24.826 1.00 72.38 107 GLU A C 1
ATOM 901 O O . GLU A 1 107 ? 0.461 -18.117 -24.654 1.00 72.38 107 GLU A O 1
ATOM 906 N N . ASN A 1 108 ? 2.638 -18.559 -24.356 1.00 60.12 108 ASN A N 1
ATOM 907 C CA . ASN A 1 108 ? 2.407 -19.798 -23.601 1.00 60.12 108 ASN A CA 1
ATOM 908 C C . ASN A 1 108 ? 1.968 -19.545 -22.145 1.00 60.12 108 ASN A C 1
ATOM 910 O O . ASN A 1 108 ? 1.161 -20.306 -21.613 1.00 60.12 108 ASN A O 1
ATOM 914 N N . GLU A 1 109 ? 2.459 -18.494 -21.480 1.00 60.66 109 GLU A N 1
ATOM 915 C CA . GLU A 1 109 ? 2.036 -18.170 -20.107 1.00 60.66 109 GLU A CA 1
ATOM 916 C C . GLU A 1 109 ? 0.566 -17.730 -20.019 1.00 60.66 109 GLU A C 1
ATOM 918 O O . GLU A 1 109 ? -0.119 -18.036 -19.038 1.00 60.66 109 GLU A O 1
ATOM 923 N N . ASP A 1 110 ? 0.054 -17.047 -21.043 1.00 54.53 110 ASP A N 1
ATOM 924 C CA . ASP A 1 110 ? -1.348 -16.624 -21.095 1.00 54.53 110 ASP A CA 1
ATOM 925 C C . ASP A 1 110 ? -2.326 -17.789 -21.336 1.00 54.53 110 ASP A C 1
ATOM 927 O O . ASP A 1 110 ? -3.483 -17.710 -20.906 1.00 54.53 110 ASP A O 1
ATOM 931 N N . GLU A 1 111 ? -1.874 -18.885 -21.958 1.00 55.91 111 GLU A N 1
ATOM 932 C CA . GLU A 1 111 ? -2.656 -20.123 -22.083 1.00 55.91 111 GLU A CA 1
ATOM 933 C C . GLU A 1 111 ? -2.719 -20.902 -20.761 1.00 55.91 111 GLU A C 1
ATOM 935 O O . GLU A 1 111 ? -3.781 -21.408 -20.399 1.00 55.91 111 GLU A O 1
ATOM 940 N N . VAL A 1 112 ? -1.632 -20.925 -19.981 1.00 54.47 112 VAL A N 1
ATOM 941 C CA . VAL A 1 112 ? -1.584 -21.613 -18.674 1.00 54.47 112 VAL A CA 1
ATOM 942 C C . VAL A 1 112 ? -2.439 -20.908 -17.613 1.00 54.47 112 VAL A C 1
ATOM 944 O O . VAL A 1 112 ? -2.931 -21.553 -16.694 1.00 54.47 112 VAL A O 1
ATOM 947 N N . ARG A 1 113 ? -2.671 -19.595 -17.734 1.00 50.38 113 ARG A N 1
ATOM 948 C CA . ARG A 1 113 ? -3.492 -18.827 -16.776 1.00 50.38 113 ARG A CA 1
ATOM 949 C C . ARG A 1 113 ? -5.007 -18.934 -17.024 1.00 50.38 113 ARG A C 1
ATOM 951 O O . ARG A 1 113 ? -5.783 -18.473 -16.189 1.00 50.38 113 ARG A O 1
ATOM 958 N N . LYS A 1 114 ? -5.439 -19.478 -18.169 1.00 51.16 114 LYS A N 1
ATOM 959 C CA . LYS A 1 114 ? -6.861 -19.585 -18.566 1.00 51.16 114 LYS A CA 1
ATOM 960 C C . LYS A 1 114 ? -7.432 -21.011 -18.536 1.00 51.16 114 LYS A C 1
ATOM 962 O O . LYS A 1 114 ? -8.635 -21.151 -18.765 1.00 51.16 114 LYS A O 1
ATOM 967 N N . GLY A 1 115 ? -6.612 -22.030 -18.277 1.00 43.66 115 GLY A N 1
ATOM 968 C CA . GLY A 1 115 ? -7.040 -23.415 -18.025 1.00 43.66 115 GLY A CA 1
ATOM 969 C C . GLY A 1 115 ? -7.090 -23.728 -16.538 1.00 43.66 115 GLY A C 1
ATOM 970 O O . GLY A 1 115 ? -7.972 -24.525 -16.151 1.00 43.66 115 GLY A O 1
#

Foldseek 3Di:
DDPPPPPPPPCPDPPDPPDPDDQDDPVSVVVVVVVVVVVVVVVVVVVVVVVVVVVVVVVVVVVVVVVVVVVVVVVVVVVVCVVCVVPDPVVVVVVVVVVVVVVVVVVVVVVVVPD

Organism: Ancylostoma caninum (NCBI:txid29170)